Protein AF-A0A928ZEK1-F1 (afdb_monomer_lite)

pLDDT: mean 73.66, std 17.2, range [37.16, 93.69]

Radius of gyration: 18.69 Å; chains: 1; bounding box: 68×34×32 Å

Secondary structure (DSSP, 8-state):
---------------HHHHHHTT--TT-TTTTGGGS-TT-EEEE--TT-GGG-EEEEHHHHHHHHHHHHHHHTTT---EEEEEEEEEETTEEEEEEEEE----

Foldseek 3Di:
DDDPPPPPPPPPPPQPVVVLVVPDDLVCCVSSQVSDDQADWDADDDPVCCVLGDIQGHSNRSVVSVVVLCVQQVNPWDWDQPDWDDPDNPDTPDRPTDTPRDD

Sequence (103 aa):
MRNATINNEATNKEHLNISILKKLDPCNLAESADLFAEDFIWHCFNFKLSYIHGDYTGLKGLQGFLKKLETLTSRTFQIEPDSITTIDVAAVESVNILFNLQQ

Structure (mmCIF, N/CA/C/O backbone):
data_AF-A0A928ZEK1-F1
#
_entry.id   AF-A0A928ZEK1-F1
#
loop_
_atom_site.group_PDB
_atom_site.id
_atom_site.type_symbol
_atom_site.label_atom_id
_atom_site.label_alt_id
_atom_site.label_comp_id
_atom_site.label_asym_id
_atom_site.label_entity_id
_atom_site.label_seq_id
_atom_site.pdbx_PDB_ins_code
_atom_site.Cartn_x
_atom_site.Cartn_y
_atom_site.Cartn_z
_atom_site.occupancy
_atom_site.B_iso_or_equiv
_atom_site.auth_seq_id
_atom_site.auth_comp_id
_atom_site.auth_asym_id
_atom_site.auth_atom_id
_atom_site.pdbx_PDB_model_num
ATOM 1 N N . MET A 1 1 ? 54.838 22.080 -5.157 1.00 43.97 1 MET A N 1
ATOM 2 C CA . MET A 1 1 ? 53.522 22.731 -5.337 1.00 43.97 1 MET A CA 1
ATOM 3 C C . MET A 1 1 ? 52.780 22.063 -6.479 1.00 43.97 1 MET A C 1
ATOM 5 O O . MET A 1 1 ? 53.313 22.051 -7.580 1.00 43.97 1 MET A O 1
ATOM 9 N N . ARG A 1 2 ? 51.592 21.523 -6.190 1.00 38.28 2 ARG A N 1
ATOM 10 C CA . ARG A 1 2 ? 50.369 21.501 -7.017 1.00 38.28 2 ARG A CA 1
ATOM 11 C C . ARG A 1 2 ? 49.333 20.729 -6.194 1.00 38.28 2 ARG A C 1
ATOM 13 O O . ARG A 1 2 ? 49.275 19.507 -6.256 1.00 38.28 2 ARG A O 1
ATOM 20 N N . ASN A 1 3 ? 48.594 21.452 -5.355 1.00 38.12 3 ASN A N 1
ATOM 21 C CA . ASN A 1 3 ? 47.424 20.900 -4.684 1.00 38.12 3 ASN A CA 1
ATOM 22 C C . ASN A 1 3 ? 46.322 20.832 -5.738 1.00 38.12 3 ASN A C 1
ATOM 24 O O . ASN A 1 3 ? 45.862 21.871 -6.210 1.00 38.12 3 ASN A O 1
ATOM 28 N N . ALA A 1 4 ? 45.951 19.625 -6.152 1.00 37.16 4 ALA A N 1
ATOM 29 C CA . ALA A 1 4 ? 44.737 19.430 -6.921 1.00 37.16 4 ALA A CA 1
ATOM 30 C C . ALA A 1 4 ? 43.561 19.578 -5.951 1.00 37.16 4 ALA A C 1
ATOM 32 O O . ALA A 1 4 ? 43.292 18.690 -5.144 1.00 37.16 4 ALA A O 1
ATOM 33 N N . THR A 1 5 ? 42.903 20.732 -5.993 1.00 43.34 5 THR A N 1
ATOM 34 C CA . THR A 1 5 ? 41.575 20.906 -5.412 1.00 43.34 5 THR A CA 1
ATOM 35 C C . THR A 1 5 ? 40.635 19.984 -6.177 1.00 43.34 5 THR A C 1
ATOM 37 O O . THR A 1 5 ? 40.281 20.260 -7.322 1.00 43.34 5 THR A O 1
ATOM 40 N N . ILE A 1 6 ? 40.276 18.853 -5.574 1.00 53.59 6 ILE A N 1
ATOM 41 C CA . ILE A 1 6 ? 39.174 18.036 -6.067 1.00 53.59 6 ILE A CA 1
ATOM 42 C C . ILE A 1 6 ? 37.910 18.776 -5.638 1.00 53.59 6 ILE A C 1
ATOM 44 O O . ILE A 1 6 ? 37.515 18.723 -4.474 1.00 53.59 6 ILE A O 1
ATOM 48 N N . ASN A 1 7 ? 37.328 19.535 -6.565 1.00 45.25 7 ASN A N 1
ATOM 49 C CA . ASN A 1 7 ? 35.991 20.083 -6.395 1.00 45.25 7 ASN A CA 1
ATOM 50 C C . ASN A 1 7 ? 35.045 18.891 -6.265 1.00 45.25 7 ASN A C 1
ATOM 52 O O . ASN A 1 7 ? 34.762 18.201 -7.242 1.00 45.25 7 ASN A O 1
ATOM 56 N N . ASN A 1 8 ? 34.618 18.612 -5.038 1.00 48.59 8 ASN A N 1
ATOM 57 C CA . ASN A 1 8 ? 33.640 17.580 -4.748 1.00 48.59 8 ASN A CA 1
ATOM 58 C C . ASN A 1 8 ? 32.249 18.121 -5.116 1.00 48.59 8 ASN A C 1
ATOM 60 O O . ASN A 1 8 ? 31.422 18.399 -4.253 1.00 48.59 8 ASN A O 1
ATOM 64 N N . GLU A 1 9 ? 32.008 18.329 -6.411 1.00 48.38 9 GLU A N 1
ATOM 65 C CA . GLU A 1 9 ? 30.658 18.469 -6.953 1.00 48.38 9 GLU A CA 1
ATOM 66 C C . GLU A 1 9 ? 30.043 17.069 -7.027 1.00 48.38 9 GLU A C 1
ATOM 68 O O . GLU A 1 9 ? 29.859 16.483 -8.092 1.00 48.38 9 GLU A O 1
ATOM 73 N N . ALA A 1 10 ? 29.748 16.494 -5.859 1.00 48.97 10 ALA A N 1
ATOM 74 C CA . ALA A 1 10 ? 28.827 15.378 -5.781 1.00 48.97 10 ALA A CA 1
ATOM 75 C C . ALA A 1 10 ? 27.456 15.933 -6.179 1.00 48.97 10 ALA A C 1
ATOM 77 O O . ALA A 1 10 ? 26.762 16.561 -5.380 1.00 48.97 10 ALA A O 1
ATOM 78 N N . THR A 1 11 ? 27.094 15.774 -7.450 1.00 43.38 11 THR A N 1
ATOM 79 C CA . THR A 1 11 ? 25.757 16.065 -7.956 1.00 43.38 11 THR A CA 1
ATOM 80 C C . THR A 1 11 ? 24.742 15.383 -7.043 1.00 43.38 11 THR A C 1
ATOM 82 O O . THR A 1 11 ? 24.645 14.156 -7.041 1.00 43.38 11 THR A O 1
ATOM 85 N N . ASN A 1 12 ? 23.998 16.172 -6.267 1.00 58.28 12 ASN A N 1
ATOM 86 C CA . ASN A 1 12 ? 22.881 15.728 -5.435 1.00 58.28 12 ASN A CA 1
ATOM 87 C C . ASN A 1 12 ? 21.691 15.364 -6.342 1.00 58.28 12 ASN A C 1
ATOM 89 O O . ASN A 1 12 ? 20.653 16.024 -6.347 1.00 58.28 12 ASN A O 1
ATOM 93 N N . LYS A 1 13 ? 21.900 14.396 -7.238 1.00 66.69 13 LYS A N 1
ATOM 94 C CA . LYS A 1 13 ? 20.888 13.920 -8.169 1.00 66.69 13 LYS A CA 1
ATOM 95 C C . LYS A 1 13 ? 19.941 13.048 -7.362 1.00 66.69 13 LYS A C 1
ATOM 97 O O . LYS A 1 13 ? 20.346 12.002 -6.863 1.00 66.69 13 LYS A O 1
ATOM 102 N N . GLU A 1 14 ? 18.705 13.515 -7.212 1.00 72.62 14 GLU A N 1
ATOM 103 C CA . GLU A 1 14 ? 17.658 12.753 -6.542 1.00 72.62 14 GLU A CA 1
ATOM 104 C C . GLU A 1 14 ? 17.582 11.341 -7.133 1.00 72.62 14 GLU A C 1
ATOM 106 O O . GLU A 1 14 ? 17.612 11.148 -8.353 1.00 72.62 14 GLU A O 1
ATOM 111 N N . HIS A 1 15 ? 17.532 10.349 -6.248 1.00 75.38 15 HIS A N 1
ATOM 112 C CA . HIS A 1 15 ? 17.451 8.955 -6.641 1.00 75.38 15 HIS A CA 1
ATOM 113 C C . HIS A 1 15 ? 16.133 8.696 -7.383 1.00 75.38 15 HIS A C 1
ATOM 115 O O . HIS A 1 15 ? 15.073 9.090 -6.900 1.00 75.38 15 HIS A O 1
ATOM 121 N N . LEU A 1 16 ? 16.171 7.983 -8.516 1.00 81.19 16 LEU A N 1
ATOM 122 C CA . LEU A 1 16 ? 14.999 7.768 -9.380 1.00 81.19 16 LEU A CA 1
ATOM 123 C C . LEU A 1 16 ? 13.781 7.235 -8.606 1.00 81.19 16 LEU A C 1
ATOM 125 O O . LEU A 1 16 ? 12.670 7.729 -8.780 1.00 81.19 16 LEU A O 1
ATOM 129 N N . ASN A 1 17 ? 14.000 6.284 -7.696 1.00 80.75 17 ASN A N 1
ATOM 130 C CA . ASN A 1 17 ? 12.925 5.720 -6.872 1.00 80.75 17 ASN A CA 1
ATOM 131 C C . ASN A 1 17 ? 12.294 6.740 -5.911 1.00 80.75 17 ASN A C 1
ATOM 133 O O . ASN A 1 17 ? 11.100 6.649 -5.646 1.00 80.75 17 ASN A O 1
ATOM 137 N N . ILE A 1 18 ? 13.053 7.733 -5.429 1.00 81.00 18 ILE A N 1
ATOM 138 C CA . ILE A 1 18 ? 12.496 8.831 -4.623 1.00 81.00 18 ILE A CA 1
ATOM 139 C C . ILE A 1 18 ? 11.587 9.690 -5.506 1.00 81.00 18 ILE A C 1
ATOM 141 O O . ILE A 1 18 ? 10.464 9.998 -5.114 1.00 81.00 18 ILE A O 1
ATOM 145 N N . SER A 1 19 ? 12.031 10.029 -6.720 1.00 83.56 19 SER A N 1
ATOM 146 C CA . SER A 1 19 ? 11.218 10.803 -7.664 1.00 83.56 19 SER A CA 1
ATOM 147 C C . SER A 1 19 ? 9.946 10.062 -8.098 1.00 83.56 19 SER A C 1
ATOM 149 O O . SER A 1 19 ? 8.931 10.703 -8.359 1.00 83.56 19 SER A O 1
ATOM 151 N N . ILE A 1 20 ? 9.980 8.727 -8.181 1.00 83.81 20 ILE A N 1
ATOM 152 C CA . ILE A 1 20 ? 8.802 7.884 -8.444 1.00 83.81 20 ILE A CA 1
ATOM 153 C C . ILE A 1 20 ? 7.858 7.900 -7.238 1.00 83.81 20 ILE A C 1
ATOM 155 O O . ILE A 1 20 ? 6.677 8.191 -7.403 1.00 83.81 20 ILE A O 1
ATOM 159 N N . LEU A 1 21 ? 8.369 7.669 -6.025 1.00 81.88 21 LEU A N 1
ATOM 160 C CA . LEU A 1 21 ? 7.561 7.682 -4.801 1.00 81.88 21 LEU A CA 1
ATOM 161 C C . LEU A 1 21 ? 6.873 9.025 -4.555 1.00 81.88 21 LEU A C 1
ATOM 163 O O . LEU A 1 21 ? 5.727 9.048 -4.132 1.00 81.88 21 LEU A O 1
ATOM 167 N N . LYS A 1 22 ? 7.527 10.145 -4.873 1.00 82.75 22 LYS A N 1
ATOM 168 C CA . LYS A 1 22 ? 6.927 11.485 -4.752 1.00 82.75 22 LYS A CA 1
ATOM 169 C C . LYS A 1 22 ? 5.719 11.718 -5.664 1.00 82.75 22 LYS A C 1
ATOM 171 O O . LYS A 1 22 ? 4.983 12.671 -5.436 1.00 82.75 22 LYS A O 1
ATOM 176 N N . LYS A 1 23 ? 5.531 10.896 -6.700 1.00 85.75 23 LYS A N 1
ATOM 177 C CA . LYS A 1 23 ? 4.359 10.953 -7.587 1.00 85.75 23 LYS A CA 1
ATOM 178 C C . LYS A 1 23 ? 3.195 10.105 -7.084 1.00 85.75 23 LYS A C 1
ATOM 180 O O . LYS A 1 23 ? 2.095 10.261 -7.598 1.00 85.75 23 LYS A O 1
ATOM 185 N N . LEU A 1 24 ? 3.440 9.196 -6.140 1.00 85.06 24 LEU A N 1
ATOM 186 C CA . LEU A 1 24 ? 2.406 8.329 -5.598 1.00 85.06 24 LEU A CA 1
ATOM 187 C C . LEU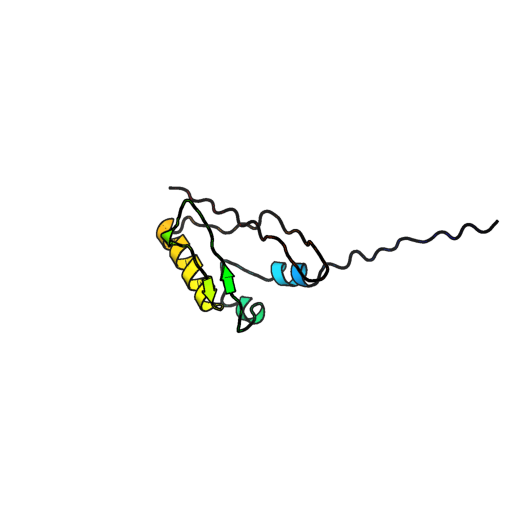 A 1 24 ? 1.437 9.157 -4.753 1.00 85.06 24 LEU A C 1
ATOM 189 O O . LEU A 1 24 ? 1.827 9.713 -3.727 1.00 85.06 24 LEU A O 1
ATOM 193 N N . ASP A 1 25 ? 0.170 9.172 -5.154 1.00 84.19 25 ASP A N 1
ATOM 194 C CA . ASP A 1 25 ? -0.926 9.638 -4.311 1.00 84.19 25 ASP A CA 1
ATOM 195 C C . ASP A 1 25 ? -1.638 8.418 -3.697 1.00 84.19 25 ASP A C 1
ATOM 197 O O . ASP A 1 25 ? -2.391 7.726 -4.391 1.00 84.19 25 ASP A O 1
ATOM 201 N N . PRO A 1 26 ? -1.424 8.112 -2.405 1.00 78.56 26 PRO A N 1
ATOM 202 C CA . PRO A 1 26 ? -2.070 6.977 -1.753 1.00 78.56 26 PRO A CA 1
ATOM 203 C C . PRO A 1 26 ? -3.590 7.151 -1.613 1.00 78.56 26 PRO A C 1
ATOM 205 O O . PRO A 1 26 ? -4.301 6.155 -1.479 1.00 78.56 26 PRO A O 1
ATOM 208 N N . CYS A 1 27 ? -4.100 8.385 -1.682 1.00 80.50 27 CYS A N 1
ATOM 209 C CA . CYS A 1 27 ? -5.531 8.687 -1.688 1.00 80.50 27 CYS A CA 1
ATOM 210 C C . CYS A 1 27 ? -6.144 8.546 -3.091 1.00 80.50 27 CYS A C 1
ATOM 212 O O . CYS A 1 27 ? -7.366 8.461 -3.222 1.00 80.50 27 CYS A O 1
ATOM 214 N N . ASN A 1 28 ? -5.312 8.486 -4.136 1.00 84.94 28 ASN A N 1
ATOM 215 C CA . ASN A 1 28 ? -5.741 8.328 -5.519 1.00 84.94 28 ASN A CA 1
ATOM 216 C C . ASN A 1 28 ? -4.828 7.380 -6.312 1.00 84.94 28 ASN A C 1
ATOM 218 O O . ASN A 1 28 ? -4.168 7.740 -7.289 1.00 84.94 28 ASN A O 1
ATOM 222 N N . LEU A 1 29 ? -4.846 6.109 -5.909 1.00 86.12 29 LEU A N 1
ATOM 223 C CA . LEU A 1 29 ? -4.060 5.057 -6.554 1.00 86.12 29 LEU A CA 1
ATOM 224 C C . LEU A 1 29 ? -4.397 4.843 -8.038 1.00 86.12 29 LEU A C 1
ATOM 226 O O . LEU A 1 29 ? -3.572 4.298 -8.767 1.00 86.12 29 LEU A O 1
ATOM 230 N N . ALA A 1 30 ? -5.593 5.235 -8.489 1.00 84.62 30 ALA A N 1
ATOM 231 C CA . ALA A 1 30 ? -5.992 5.102 -9.890 1.00 84.62 30 ALA A CA 1
ATOM 232 C C . ALA A 1 30 ? -5.145 5.997 -10.810 1.00 84.62 30 ALA A C 1
ATOM 234 O O . ALA A 1 30 ? -4.693 5.532 -11.852 1.00 84.62 30 ALA A O 1
ATOM 235 N N . GLU A 1 31 ? -4.853 7.227 -10.381 1.00 85.25 31 GLU A N 1
ATOM 236 C CA . GLU A 1 31 ? -3.977 8.163 -11.108 1.00 85.25 31 GLU A CA 1
ATOM 237 C C . GLU A 1 31 ? -2.492 7.777 -11.019 1.00 85.25 31 GLU A C 1
ATOM 239 O O . GLU A 1 31 ? -1.656 8.298 -11.750 1.00 85.25 31 GLU A O 1
ATOM 244 N N . SER A 1 32 ? -2.153 6.840 -10.130 1.00 85.69 32 SER A N 1
ATOM 245 C CA . SER A 1 32 ? -0.789 6.348 -9.919 1.00 85.69 32 SER A CA 1
ATOM 246 C C . SER A 1 32 ? -0.536 4.982 -10.566 1.00 85.69 32 SER A C 1
ATOM 248 O O . SER A 1 32 ? 0.483 4.360 -10.273 1.00 85.69 32 SER A O 1
ATOM 250 N N . ALA A 1 33 ? -1.439 4.483 -11.419 1.00 86.88 33 ALA A N 1
ATOM 251 C CA . ALA A 1 33 ? -1.367 3.121 -11.956 1.00 86.88 33 ALA A CA 1
ATOM 252 C C . ALA A 1 33 ? -0.045 2.817 -12.683 1.00 86.88 33 ALA A C 1
ATOM 254 O O . ALA A 1 33 ? 0.521 1.744 -12.489 1.00 86.88 33 ALA A O 1
ATOM 255 N N . ASP A 1 34 ? 0.487 3.789 -13.428 1.00 89.25 34 ASP A N 1
ATOM 256 C CA . ASP A 1 34 ? 1.741 3.662 -14.186 1.00 89.25 34 ASP A CA 1
ATOM 257 C C . ASP A 1 34 ? 2.993 3.536 -13.298 1.00 89.25 34 ASP A C 1
ATOM 259 O O . ASP A 1 34 ? 4.085 3.253 -13.792 1.00 89.25 34 ASP A O 1
ATOM 263 N N . LEU A 1 35 ? 2.866 3.757 -11.984 1.00 88.38 35 LEU A N 1
ATOM 264 C CA . LEU A 1 35 ? 3.965 3.603 -11.028 1.00 88.38 35 LEU A CA 1
ATOM 265 C C . LEU A 1 35 ? 4.149 2.149 -10.565 1.00 88.38 35 LEU A C 1
ATOM 267 O O . LEU A 1 35 ? 5.146 1.846 -9.910 1.00 88.38 35 LEU A O 1
ATOM 271 N N . PHE A 1 36 ? 3.205 1.257 -10.879 1.00 88.94 36 PHE A N 1
ATOM 272 C CA . PHE A 1 36 ? 3.202 -0.126 -10.409 1.00 88.94 36 PHE A CA 1
ATOM 273 C C . PHE A 1 36 ? 3.532 -1.100 -11.541 1.00 88.94 36 PHE A C 1
ATOM 275 O O . PHE A 1 36 ? 2.932 -1.062 -12.613 1.00 88.94 36 PHE A O 1
ATOM 282 N N . ALA A 1 37 ? 4.461 -2.019 -11.273 1.00 90.19 37 ALA A N 1
ATOM 283 C CA . ALA A 1 37 ? 4.711 -3.155 -12.152 1.00 90.19 37 ALA A CA 1
ATOM 284 C C . ALA A 1 37 ? 3.523 -4.135 -12.143 1.00 90.19 37 ALA A C 1
ATOM 286 O O . ALA A 1 37 ? 2.771 -4.211 -11.168 1.00 90.19 37 ALA A O 1
ATOM 287 N N . GLU A 1 38 ? 3.371 -4.914 -13.216 1.00 85.94 38 GLU A N 1
ATOM 288 C CA . GLU A 1 38 ? 2.293 -5.907 -13.346 1.00 85.94 38 GLU A CA 1
ATOM 289 C C . GLU A 1 38 ? 2.347 -6.979 -12.241 1.00 85.94 38 GLU A C 1
ATOM 291 O O . GLU A 1 38 ? 1.311 -7.424 -11.747 1.00 85.94 38 GLU A O 1
ATOM 296 N N . ASP A 1 39 ? 3.553 -7.333 -11.799 1.00 89.00 39 ASP A N 1
ATOM 297 C CA . ASP A 1 39 ? 3.846 -8.317 -10.757 1.00 89.00 39 ASP A CA 1
ATOM 298 C C . ASP A 1 39 ? 4.077 -7.698 -9.367 1.00 89.00 39 ASP A C 1
ATOM 300 O O . ASP A 1 39 ? 4.550 -8.378 -8.459 1.00 89.00 39 ASP A O 1
ATOM 304 N N . PHE A 1 40 ? 3.725 -6.423 -9.173 1.00 91.31 40 PHE A N 1
ATOM 305 C CA . PHE A 1 40 ? 3.836 -5.742 -7.884 1.00 91.31 40 PHE A CA 1
ATOM 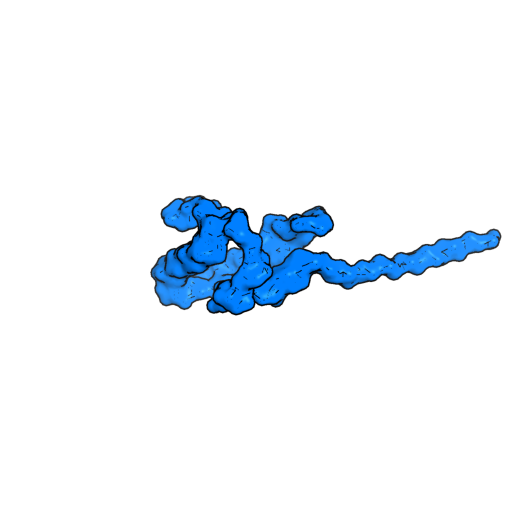306 C C . PHE A 1 40 ? 3.131 -6.518 -6.758 1.00 91.31 40 PHE A C 1
ATOM 308 O O . PHE A 1 40 ? 2.008 -6.998 -6.922 1.00 91.31 40 PHE A O 1
ATOM 315 N N . ILE A 1 41 ? 3.752 -6.582 -5.578 1.00 90.81 41 ILE A N 1
ATOM 316 C CA . ILE A 1 41 ? 3.164 -7.190 -4.380 1.00 90.81 41 ILE A CA 1
ATOM 317 C C . ILE A 1 41 ? 3.301 -6.220 -3.209 1.00 90.81 41 ILE A C 1
ATOM 319 O O . ILE A 1 41 ? 4.396 -5.763 -2.887 1.00 90.81 41 ILE A O 1
ATOM 323 N N . TRP A 1 42 ? 2.181 -5.932 -2.545 1.00 90.69 42 TRP A N 1
ATOM 324 C CA . TRP A 1 42 ? 2.177 -5.233 -1.266 1.00 90.69 42 TRP A CA 1
ATOM 325 C C . TRP A 1 42 ? 2.130 -6.238 -0.117 1.00 90.69 42 TRP A C 1
ATOM 327 O O . TRP A 1 42 ? 1.157 -6.979 0.031 1.00 90.69 42 TRP A O 1
ATOM 337 N N . HIS A 1 43 ? 3.172 -6.247 0.707 1.00 87.94 43 HIS A N 1
ATOM 338 C CA . HIS A 1 43 ? 3.277 -7.126 1.867 1.00 87.94 43 HIS A CA 1
ATOM 339 C C . HIS A 1 43 ? 2.786 -6.401 3.122 1.00 87.94 43 HIS A C 1
ATOM 341 O O . HIS A 1 43 ? 3.307 -5.344 3.478 1.00 87.94 43 HIS A O 1
ATOM 347 N N . CYS A 1 44 ? 1.808 -6.973 3.831 1.00 86.69 44 CYS A N 1
ATOM 348 C CA . CYS A 1 44 ? 1.384 -6.463 5.133 1.00 86.69 44 CYS A CA 1
ATOM 349 C C . CYS A 1 44 ? 1.652 -7.477 6.242 1.00 86.69 44 CYS A C 1
ATOM 351 O O . CYS A 1 44 ? 1.112 -8.587 6.243 1.00 86.69 44 CYS A O 1
ATOM 353 N N . PHE A 1 45 ? 2.412 -7.040 7.243 1.00 81.94 45 PHE A N 1
ATOM 354 C CA . PHE A 1 45 ? 2.630 -7.779 8.474 1.00 81.94 45 PHE A CA 1
ATOM 355 C C . PHE A 1 45 ? 2.419 -6.861 9.682 1.00 81.94 45 PHE A C 1
ATOM 357 O O . PHE A 1 45 ? 3.183 -5.932 9.924 1.00 81.94 45 PHE A O 1
ATOM 364 N N . ASN A 1 46 ? 1.346 -7.097 10.437 1.00 78.19 46 ASN A N 1
ATOM 365 C CA . ASN A 1 46 ? 0.962 -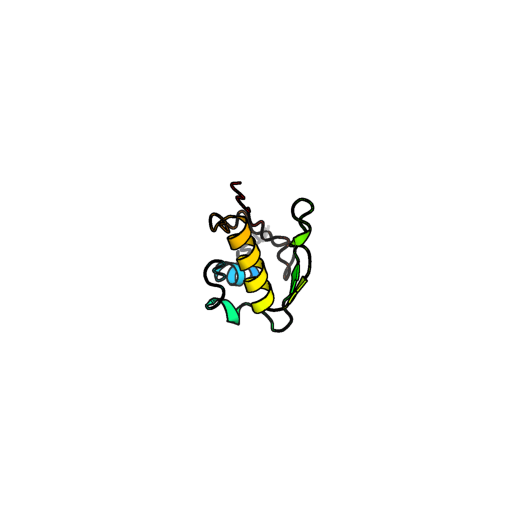6.280 11.592 1.00 78.19 46 ASN A CA 1
ATOM 366 C C . ASN A 1 46 ? 0.474 -7.148 12.756 1.00 78.19 46 ASN A C 1
ATOM 368 O O . ASN A 1 46 ? -0.704 -7.495 12.813 1.00 78.19 46 ASN A O 1
ATOM 372 N N . PHE A 1 47 ? 1.341 -7.502 13.703 1.00 72.88 47 PHE A N 1
ATOM 373 C CA . PHE A 1 47 ? 1.003 -8.423 14.801 1.00 72.88 47 PHE A CA 1
ATOM 374 C C . PHE A 1 47 ? -0.294 -8.103 15.563 1.00 72.88 47 PHE A C 1
ATOM 376 O O . PHE A 1 47 ? -0.931 -9.016 16.079 1.00 72.88 47 PHE A O 1
ATOM 383 N N . LYS A 1 48 ? -0.700 -6.829 15.631 1.00 79.75 48 LYS A N 1
ATOM 384 C CA . LYS A 1 48 ? -1.917 -6.402 16.335 1.00 79.75 48 LYS A CA 1
ATOM 385 C C . LYS A 1 48 ? -3.189 -6.573 15.499 1.00 79.75 48 LYS A C 1
ATOM 387 O O . LYS A 1 48 ? -4.274 -6.632 16.063 1.00 79.75 48 LYS A O 1
ATOM 392 N N . LEU A 1 49 ? -3.064 -6.661 14.175 1.00 79.75 49 LEU A N 1
ATOM 393 C CA . LEU A 1 49 ? -4.163 -6.801 13.220 1.00 79.75 49 LEU A CA 1
ATOM 394 C C . LEU A 1 49 ? -3.887 -7.991 12.286 1.00 79.75 49 LEU A C 1
ATOM 396 O O . LEU A 1 49 ? -3.617 -7.835 11.099 1.00 79.75 49 LEU A O 1
ATOM 400 N N . SER A 1 50 ? -3.934 -9.209 12.821 1.00 82.94 50 SER A N 1
ATOM 401 C CA . SER A 1 50 ? -3.587 -10.423 12.062 1.00 82.94 50 SER A CA 1
ATOM 402 C C . SER A 1 50 ? -4.488 -10.698 10.854 1.00 82.94 50 SER A C 1
ATOM 404 O O . SER A 1 50 ? -4.045 -11.271 9.868 1.00 82.94 50 SER A O 1
ATOM 406 N N . TYR A 1 51 ? -5.739 -10.245 10.875 1.00 84.06 51 TYR A N 1
ATOM 407 C CA . TYR A 1 51 ? -6.689 -10.466 9.779 1.00 84.06 51 TYR A CA 1
ATOM 408 C C . TYR A 1 51 ? -6.436 -9.583 8.537 1.00 84.06 51 TYR A C 1
ATOM 410 O O . TYR A 1 51 ? -7.048 -9.819 7.492 1.00 84.06 51 TYR A O 1
ATOM 418 N N . ILE A 1 52 ? -5.556 -8.573 8.622 1.00 86.81 52 ILE A N 1
ATOM 419 C CA . ILE A 1 52 ? -5.091 -7.806 7.449 1.00 86.81 52 ILE A CA 1
ATOM 420 C C . ILE A 1 52 ? -3.743 -8.303 6.911 1.00 86.81 52 ILE A C 1
ATOM 422 O O . ILE A 1 52 ? -3.277 -7.762 5.908 1.00 86.81 52 ILE A O 1
ATOM 426 N N . HIS A 1 53 ? -3.134 -9.319 7.537 1.00 89.12 53 HIS A N 1
ATOM 427 C CA . HIS A 1 53 ? -1.880 -9.908 7.064 1.00 89.12 53 HIS A CA 1
ATOM 428 C C . HIS A 1 53 ? -2.009 -10.490 5.667 1.00 89.12 53 HIS A C 1
ATOM 430 O O . HIS A 1 53 ? -3.063 -10.995 5.278 1.00 89.12 53 HIS A O 1
ATOM 436 N N . GLY A 1 54 ? -0.881 -10.486 4.970 1.00 89.62 54 GLY A N 1
ATOM 437 C CA . GLY A 1 54 ? -0.689 -11.241 3.748 1.00 89.62 54 GLY A CA 1
ATOM 438 C C . GLY A 1 54 ? -0.182 -10.391 2.600 1.00 89.62 54 GLY A C 1
ATOM 439 O O . GLY A 1 54 ? 0.158 -9.213 2.756 1.00 89.62 54 GLY A O 1
ATOM 440 N N . ASP A 1 55 ? -0.166 -11.045 1.447 1.00 93.62 55 ASP A N 1
ATOM 441 C CA . ASP A 1 55 ? 0.343 -10.507 0.200 1.00 93.62 55 ASP A CA 1
ATOM 442 C C . ASP A 1 55 ? -0.821 -10.037 -0.666 1.00 93.62 55 ASP A C 1
ATOM 444 O O . ASP A 1 55 ? -1.783 -10.765 -0.924 1.00 93.62 55 ASP A O 1
ATOM 448 N N . TYR A 1 56 ? -0.729 -8.791 -1.109 1.00 93.69 56 TYR A N 1
ATOM 449 C CA . TYR A 1 56 ? -1.735 -8.128 -1.916 1.00 93.69 56 TYR A CA 1
ATOM 450 C C . TYR A 1 56 ? -1.156 -7.877 -3.307 1.00 93.69 56 TYR A C 1
ATOM 452 O O . TYR A 1 56 ? -0.391 -6.937 -3.516 1.00 93.69 56 TYR A O 1
ATOM 460 N N . THR A 1 57 ? -1.506 -8.744 -4.256 1.00 93.62 57 THR A N 1
ATOM 461 C CA . THR A 1 57 ? -0.940 -8.732 -5.611 1.00 93.62 57 THR A CA 1
ATOM 462 C C . THR A 1 57 ? -1.576 -7.663 -6.501 1.00 93.62 57 THR A C 1
ATOM 464 O O . THR A 1 57 ? -2.803 -7.545 -6.598 1.00 93.62 57 THR A O 1
ATOM 467 N N . GLY A 1 58 ? -0.722 -6.915 -7.192 1.00 92.06 58 GLY A N 1
ATOM 468 C CA . GLY A 1 58 ? -1.058 -5.851 -8.124 1.00 92.06 58 GLY A CA 1
ATOM 469 C C . GLY A 1 58 ? -1.724 -4.640 -7.470 1.00 92.06 58 GLY A C 1
ATOM 470 O O . GLY A 1 58 ? -2.033 -4.610 -6.274 1.00 92.06 58 GLY A O 1
ATOM 471 N N . LEU A 1 59 ? -2.023 -3.635 -8.296 1.00 91.88 59 LEU A N 1
ATOM 472 C CA . LEU A 1 59 ? -2.719 -2.418 -7.863 1.00 91.88 59 LEU A CA 1
ATOM 473 C C . LEU A 1 59 ? -4.071 -2.722 -7.197 1.00 91.88 59 LEU A C 1
ATOM 475 O O . LEU A 1 59 ? -4.424 -2.121 -6.184 1.00 91.88 59 LEU A O 1
ATOM 479 N N . LYS A 1 60 ? -4.812 -3.703 -7.730 1.00 91.44 60 LYS A N 1
ATOM 480 C CA . LYS A 1 60 ? -6.090 -4.152 -7.153 1.00 91.44 60 LYS A CA 1
ATOM 481 C C . LYS A 1 60 ? -5.917 -4.739 -5.753 1.00 91.44 60 LYS A C 1
ATOM 483 O O . LYS A 1 60 ? -6.779 -4.526 -4.900 1.00 91.44 60 LYS A O 1
ATOM 488 N N . GLY A 1 61 ? -4.820 -5.457 -5.508 1.00 92.81 61 GLY A N 1
ATOM 489 C CA . GLY A 1 61 ? -4.469 -5.950 -4.183 1.00 92.81 61 GLY A CA 1
ATOM 490 C C . GLY A 1 61 ? -4.301 -4.796 -3.199 1.00 92.81 61 GLY A C 1
ATOM 491 O O . GLY A 1 61 ? -4.958 -4.785 -2.157 1.00 92.81 61 GLY A O 1
ATOM 492 N N . LEU A 1 62 ? -3.482 -3.801 -3.552 1.00 91.81 62 LEU A N 1
ATOM 493 C CA . LEU A 1 62 ? -3.246 -2.621 -2.715 1.00 91.81 62 LEU A CA 1
ATOM 494 C C . LEU A 1 62 ? -4.536 -1.830 -2.443 1.00 91.81 62 LEU A C 1
ATOM 496 O O . LEU A 1 62 ? -4.818 -1.482 -1.300 1.00 91.81 62 LEU A O 1
ATOM 500 N N . GLN A 1 63 ? -5.374 -1.610 -3.459 1.00 91.38 63 GLN A N 1
ATOM 501 C CA . GLN A 1 63 ? -6.687 -0.974 -3.285 1.00 91.38 63 GLN A CA 1
ATOM 502 C C . GLN A 1 63 ? -7.583 -1.761 -2.316 1.00 91.38 63 GLN A C 1
ATOM 504 O O . GLN A 1 63 ? -8.245 -1.1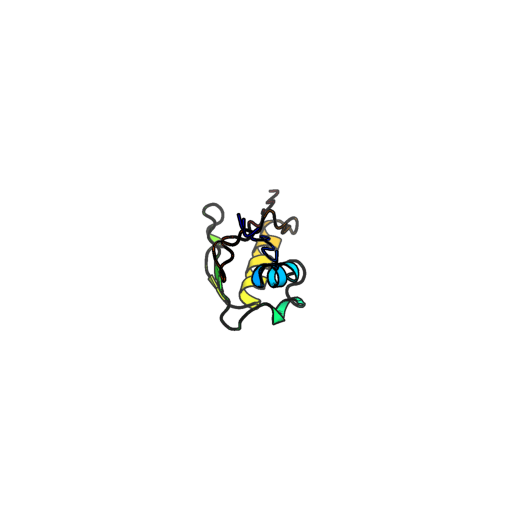82 -1.454 1.00 91.38 63 GLN A O 1
ATOM 509 N N . GLY A 1 64 ? -7.589 -3.093 -2.426 1.00 91.81 64 GLY A N 1
ATOM 510 C CA . GLY A 1 64 ? -8.310 -3.968 -1.504 1.00 91.81 64 GLY A CA 1
ATOM 511 C C . GLY A 1 64 ? -7.795 -3.861 -0.068 1.00 91.81 64 GLY A C 1
ATOM 512 O O . GLY A 1 64 ? -8.595 -3.826 0.867 1.00 91.81 64 GLY A O 1
ATOM 513 N N . PHE A 1 65 ? -6.477 -3.767 0.111 1.00 91.25 65 PHE A N 1
ATOM 514 C CA . PHE A 1 65 ? -5.846 -3.533 1.408 1.00 91.25 65 PHE A CA 1
ATOM 515 C C . PHE A 1 65 ? -6.273 -2.194 2.025 1.00 91.25 65 PHE A C 1
ATOM 517 O O . PHE A 1 65 ? -6.767 -2.181 3.154 1.00 91.25 65 PHE A O 1
ATOM 524 N N . LEU A 1 66 ? -6.169 -1.087 1.283 1.00 88.38 66 LEU A N 1
ATOM 525 C CA . LEU A 1 66 ? -6.561 0.237 1.780 1.00 88.38 66 LEU A CA 1
ATOM 526 C C . LEU A 1 66 ? -8.045 0.293 2.151 1.00 88.38 66 LEU A C 1
ATOM 528 O O . LEU A 1 66 ? -8.394 0.776 3.225 1.00 88.38 66 LEU A O 1
ATOM 532 N N . LYS A 1 67 ? -8.919 -0.314 1.343 1.00 88.50 67 LYS A N 1
ATOM 533 C CA . LYS A 1 67 ? -10.353 -0.397 1.647 1.00 88.50 67 LYS A CA 1
ATOM 534 C C . LYS A 1 67 ? -10.650 -1.170 2.937 1.00 88.50 67 LYS A C 1
ATOM 536 O O . LYS A 1 67 ? -11.586 -0.819 3.663 1.00 88.50 67 LYS A O 1
ATOM 541 N N . LYS A 1 68 ? -9.877 -2.222 3.248 1.00 89.06 68 LYS A N 1
ATOM 542 C CA . LYS A 1 68 ? -9.979 -2.905 4.550 1.00 89.06 68 LYS A CA 1
ATOM 543 C C . LYS A 1 68 ? -9.648 -1.920 5.672 1.00 89.06 68 LYS A C 1
ATOM 545 O O . LYS A 1 68 ? -10.445 -1.799 6.593 1.00 89.06 68 LYS A O 1
ATOM 550 N N . LEU A 1 69 ? -8.543 -1.181 5.573 1.00 86.44 69 LEU A N 1
ATOM 551 C CA . LEU A 1 69 ? -8.137 -0.193 6.584 1.00 86.44 69 LEU A CA 1
ATOM 552 C C . LEU A 1 69 ? -9.166 0.926 6.776 1.00 86.44 69 LEU A C 1
ATOM 554 O O . LEU A 1 69 ? -9.526 1.233 7.913 1.00 86.44 69 LEU A O 1
ATOM 558 N N . GLU A 1 70 ? -9.715 1.475 5.695 1.00 84.69 70 GLU A N 1
ATOM 559 C CA . GLU A 1 70 ? -10.801 2.460 5.767 1.00 84.69 70 GLU A CA 1
ATOM 560 C C . GLU A 1 70 ? -12.029 1.909 6.494 1.00 84.69 70 GLU A C 1
ATOM 562 O O . GLU A 1 70 ? -12.621 2.586 7.330 1.00 84.69 70 GLU A O 1
ATOM 567 N N . THR A 1 71 ? -12.418 0.665 6.207 1.00 86.12 71 THR A N 1
ATOM 568 C CA . THR A 1 71 ? -13.581 0.039 6.852 1.00 86.12 71 THR A CA 1
ATOM 569 C C . THR A 1 71 ? -13.351 -0.134 8.354 1.00 86.12 71 THR A C 1
ATOM 571 O O . THR A 1 71 ? -14.237 0.154 9.153 1.00 86.12 71 THR A O 1
ATOM 574 N N . LEU A 1 72 ? -12.153 -0.566 8.746 1.00 85.12 72 LEU A N 1
ATOM 575 C CA . LEU A 1 72 ? -11.792 -0.838 10.142 1.00 85.12 72 LEU A CA 1
ATOM 576 C C . LEU A 1 72 ? -11.707 0.416 11.004 1.00 85.12 72 LEU A C 1
ATOM 578 O O . LEU A 1 72 ? -11.954 0.363 12.202 1.00 85.12 72 LEU A O 1
ATOM 582 N N . THR A 1 73 ? -11.357 1.532 10.383 1.00 82.81 73 THR A N 1
ATOM 583 C CA . THR A 1 73 ? -11.200 2.835 11.036 1.00 82.81 73 THR A CA 1
ATOM 584 C C . THR A 1 73 ? -12.430 3.715 10.894 1.00 82.81 73 THR A C 1
ATOM 586 O O . THR A 1 73 ? -12.395 4.883 11.259 1.00 82.81 73 THR A O 1
ATOM 589 N N . SER A 1 74 ? -13.524 3.210 10.318 1.00 84.00 74 SER A N 1
ATOM 590 C CA . SER A 1 74 ? -14.681 4.047 9.978 1.00 84.00 74 SER A CA 1
ATOM 591 C C . SER A 1 74 ? -14.292 5.289 9.155 1.00 84.00 74 SER A C 1
ATOM 593 O O . SER A 1 74 ? -14.862 6.364 9.331 1.00 84.00 74 SER A O 1
ATOM 595 N N . ARG A 1 75 ? -13.330 5.128 8.233 1.00 80.62 75 ARG A N 1
ATOM 596 C CA . ARG A 1 75 ? -12.782 6.157 7.330 1.00 80.62 75 ARG A CA 1
ATOM 597 C C . ARG A 1 75 ? -11.977 7.272 8.007 1.00 80.62 75 ARG A C 1
ATOM 599 O O . ARG A 1 75 ? -11.757 8.306 7.386 1.00 80.62 75 ARG A O 1
ATOM 606 N N . THR A 1 76 ? -11.522 7.086 9.245 1.00 77.69 76 THR A N 1
ATOM 607 C CA . THR A 1 76 ? -10.573 8.020 9.886 1.00 77.69 76 THR A CA 1
ATOM 608 C C . THR A 1 76 ? -9.120 7.735 9.512 1.00 77.69 76 THR A C 1
ATOM 610 O O . THR A 1 76 ? -8.237 8.538 9.802 1.00 77.69 76 THR A O 1
ATOM 613 N N . PHE A 1 77 ? -8.870 6.606 8.845 1.00 78.88 77 PHE A N 1
ATOM 614 C CA . PHE A 1 77 ? -7.562 6.233 8.336 1.00 78.88 77 PHE A CA 1
ATOM 615 C C . PHE A 1 77 ? -6.977 7.280 7.385 1.00 78.88 77 PHE A C 1
ATOM 617 O O . PHE A 1 77 ? -7.618 7.676 6.412 1.00 78.88 77 PHE A O 1
ATOM 624 N N . GLN A 1 78 ? -5.728 7.663 7.639 1.00 73.94 78 GLN A N 1
ATOM 625 C CA . GLN A 1 78 ? -4.934 8.530 6.776 1.00 73.94 78 GLN A CA 1
ATOM 626 C C . GLN A 1 78 ? -3.545 7.924 6.574 1.00 73.94 78 GLN A C 1
ATOM 628 O O . GLN A 1 78 ? -3.019 7.240 7.456 1.00 73.94 78 GLN A O 1
ATOM 633 N N . ILE A 1 79 ? -2.978 8.164 5.393 1.00 75.06 79 ILE A N 1
ATOM 634 C CA . ILE A 1 79 ? -1.615 7.776 5.030 1.00 75.06 79 ILE A CA 1
ATOM 635 C C . ILE A 1 79 ? -0.791 9.049 4.977 1.00 75.06 79 ILE A C 1
ATOM 637 O O . ILE A 1 79 ? -0.946 9.848 4.058 1.00 75.06 79 ILE A O 1
ATOM 641 N N . GLU A 1 80 ? 0.107 9.202 5.942 1.00 71.62 80 GLU A N 1
ATOM 642 C CA . GLU A 1 80 ? 1.114 10.255 5.931 1.00 71.62 80 GLU A CA 1
ATOM 643 C C . GLU A 1 80 ? 2.497 9.600 5.832 1.00 71.62 80 GLU A C 1
ATOM 645 O O . GLU A 1 80 ? 2.867 8.810 6.711 1.00 71.62 80 GLU A O 1
ATOM 650 N N . PRO A 1 81 ? 3.251 9.859 4.748 1.00 69.81 81 PRO A N 1
ATOM 651 C CA . PRO A 1 81 ? 4.647 9.462 4.672 1.00 69.81 81 PRO A CA 1
ATOM 652 C C . PRO A 1 81 ? 5.443 10.225 5.734 1.00 69.81 81 PRO A C 1
ATOM 654 O O . PRO A 1 81 ? 5.515 11.451 5.687 1.00 69.81 81 PRO A O 1
ATOM 657 N N . ASP A 1 82 ? 6.050 9.507 6.675 1.00 70.44 82 ASP A N 1
ATOM 658 C CA . ASP A 1 82 ? 6.890 10.115 7.714 1.00 70.44 82 ASP A CA 1
ATOM 659 C C . ASP A 1 82 ? 8.316 10.377 7.200 1.00 70.44 82 ASP A C 1
ATOM 661 O O . ASP A 1 82 ? 8.870 11.467 7.336 1.00 70.44 82 ASP A O 1
ATOM 665 N N . SER A 1 83 ? 8.913 9.376 6.552 1.00 69.69 83 SER A N 1
ATOM 666 C CA . SER A 1 83 ? 10.296 9.427 6.080 1.00 69.69 83 SER A CA 1
ATOM 667 C C . SER A 1 83 ? 10.534 8.478 4.901 1.00 69.69 83 SER A C 1
ATOM 669 O O . SER A 1 83 ? 9.844 7.471 4.735 1.00 69.69 83 SER A O 1
ATOM 671 N N . ILE A 1 84 ? 11.515 8.819 4.056 1.00 70.81 84 ILE A N 1
ATOM 672 C CA . ILE A 1 84 ? 11.992 7.979 2.947 1.00 70.81 84 ILE A CA 1
ATOM 673 C C . ILE A 1 84 ? 13.498 7.795 3.121 1.00 70.81 84 ILE A C 1
ATOM 675 O O . ILE A 1 84 ? 14.246 8.774 3.155 1.00 70.81 84 ILE A O 1
ATOM 679 N N . THR A 1 85 ? 13.948 6.545 3.198 1.00 68.62 85 THR A N 1
ATOM 680 C CA . THR A 1 85 ? 15.372 6.199 3.289 1.00 68.62 85 THR A CA 1
ATOM 681 C C . THR A 1 85 ? 15.745 5.211 2.187 1.00 68.62 85 THR A C 1
ATOM 683 O O . THR A 1 85 ? 15.084 4.191 1.984 1.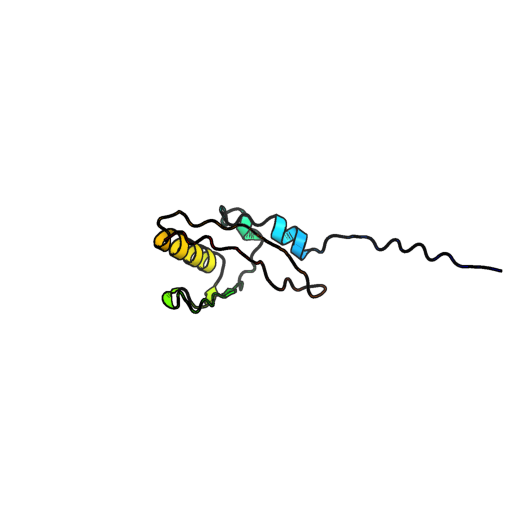00 68.62 85 THR A O 1
ATOM 686 N N . THR A 1 86 ? 16.800 5.537 1.441 1.00 63.59 86 THR A N 1
ATOM 687 C CA . THR A 1 86 ? 17.385 4.680 0.402 1.00 63.59 86 THR A CA 1
ATOM 688 C C . THR A 1 86 ? 18.569 3.915 0.980 1.00 63.59 86 THR A C 1
ATOM 690 O O . THR A 1 86 ? 19.475 4.554 1.515 1.00 63.59 86 THR A O 1
ATOM 693 N N . ILE A 1 87 ? 18.593 2.587 0.847 1.00 60.81 87 ILE A N 1
ATOM 694 C CA . ILE A 1 87 ? 19.716 1.767 1.350 1.00 60.81 87 ILE A CA 1
ATOM 695 C C . ILE A 1 87 ? 20.781 1.549 0.271 1.00 60.81 87 ILE A C 1
ATOM 697 O O . ILE A 1 87 ? 21.955 1.411 0.593 1.00 60.81 87 ILE A O 1
ATOM 701 N N . ASP A 1 88 ? 20.394 1.538 -1.008 1.00 53.25 88 ASP A N 1
ATOM 702 C CA . ASP A 1 88 ? 21.317 1.406 -2.143 1.00 53.25 88 ASP A CA 1
ATOM 703 C C . ASP A 1 88 ? 20.631 1.827 -3.461 1.00 53.25 88 ASP A C 1
ATOM 705 O O . ASP A 1 88 ? 19.424 2.087 -3.456 1.00 53.25 88 ASP A O 1
ATOM 709 N N . VAL A 1 89 ? 21.369 1.851 -4.583 1.00 55.34 89 VAL A N 1
ATOM 710 C CA . VAL A 1 89 ? 21.024 2.393 -5.928 1.00 55.34 89 VAL A CA 1
ATOM 711 C C . VAL A 1 89 ? 19.697 1.895 -6.554 1.00 55.34 89 VAL A C 1
ATOM 713 O O . VAL A 1 89 ? 19.336 2.291 -7.662 1.00 55.34 89 VAL A O 1
ATOM 716 N N . ALA A 1 90 ? 18.951 1.015 -5.886 1.00 51.38 90 ALA A N 1
ATOM 717 C CA . ALA A 1 90 ? 17.675 0.485 -6.361 1.00 51.38 90 ALA A CA 1
ATOM 718 C C . ALA A 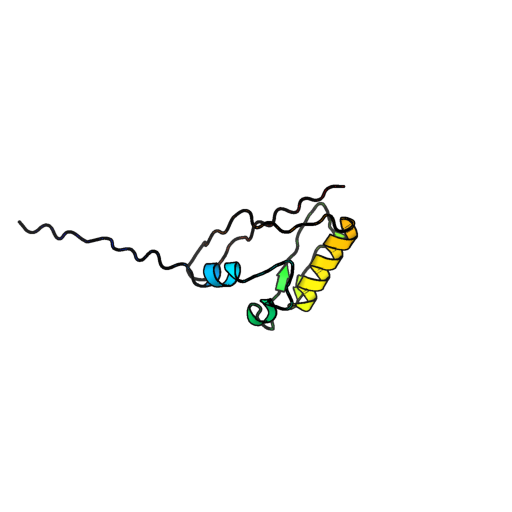1 90 ? 16.625 0.224 -5.264 1.00 51.38 90 ALA A C 1
ATOM 720 O O . ALA A 1 90 ? 15.496 -0.124 -5.603 1.00 51.38 90 ALA A O 1
ATOM 721 N N . ALA A 1 91 ? 16.935 0.394 -3.974 1.00 46.00 91 ALA A N 1
ATOM 722 C CA . ALA A 1 91 ? 16.067 -0.078 -2.891 1.00 46.00 91 ALA A CA 1
ATOM 723 C C . ALA A 1 91 ? 15.644 1.051 -1.940 1.00 46.00 91 ALA A C 1
ATOM 725 O O . ALA A 1 91 ? 16.476 1.740 -1.345 1.00 46.00 91 ALA A O 1
ATOM 726 N N . VAL A 1 92 ? 14.328 1.211 -1.784 1.00 53.47 92 VAL A N 1
ATOM 727 C CA . VAL A 1 92 ? 13.718 1.973 -0.687 1.00 53.47 92 VAL A CA 1
ATOM 728 C C . VAL A 1 92 ? 13.439 0.970 0.426 1.00 53.47 92 VAL A C 1
ATOM 730 O O . VAL A 1 92 ? 12.749 -0.016 0.185 1.00 53.47 92 VAL A O 1
ATOM 733 N N . GLU A 1 93 ? 14.010 1.191 1.612 1.00 43.19 93 GLU A N 1
ATOM 734 C CA . GLU A 1 93 ? 13.905 0.251 2.743 1.00 43.19 93 GLU A CA 1
ATOM 735 C C . GLU A 1 93 ? 12.479 0.126 3.252 1.00 43.19 93 GLU A C 1
ATOM 737 O O . GLU A 1 93 ? 11.952 -0.955 3.495 1.00 43.19 93 GLU A O 1
ATOM 742 N N . SER A 1 94 ? 11.881 1.287 3.472 1.00 46.09 94 SER A N 1
ATOM 743 C CA . SER A 1 94 ? 10.612 1.426 4.140 1.00 46.09 94 SER A CA 1
ATOM 744 C C . SER A 1 94 ? 10.024 2.762 3.728 1.00 46.09 94 SER A C 1
ATOM 746 O O . SER A 1 94 ? 10.683 3.801 3.759 1.00 46.09 94 SER A O 1
ATOM 748 N N . VAL A 1 95 ? 8.765 2.726 3.307 1.00 52.31 95 VAL A N 1
ATOM 749 C CA . VAL A 1 95 ? 7.900 3.888 3.450 1.00 52.31 95 VAL A CA 1
ATOM 750 C C . VAL A 1 95 ? 7.235 3.686 4.797 1.00 52.31 95 VAL A C 1
ATOM 752 O O . VAL A 1 95 ? 6.352 2.837 4.937 1.00 52.31 95 VAL A O 1
ATOM 755 N N . ASN A 1 96 ? 7.712 4.408 5.809 1.00 46.56 96 ASN A N 1
ATOM 756 C CA . ASN A 1 96 ? 7.040 4.427 7.097 1.00 46.56 96 ASN A CA 1
ATOM 757 C C . ASN A 1 96 ? 5.746 5.211 6.917 1.00 46.56 96 ASN A C 1
ATOM 759 O O . ASN A 1 96 ? 5.740 6.439 6.849 1.00 46.56 96 ASN A O 1
ATOM 763 N N . ILE A 1 97 ? 4.656 4.467 6.770 1.00 53.31 97 ILE A N 1
ATOM 764 C CA . ILE A 1 97 ? 3.315 5.023 6.768 1.00 53.31 97 ILE A CA 1
ATOM 765 C C . ILE A 1 97 ? 2.832 4.987 8.207 1.00 53.31 97 ILE A C 1
ATOM 767 O O . ILE A 1 97 ? 2.612 3.911 8.774 1.00 53.31 97 ILE A O 1
ATOM 771 N N . LEU A 1 98 ? 2.668 6.164 8.807 1.00 48.94 98 LEU A N 1
ATOM 772 C CA . LEU A 1 98 ? 2.057 6.246 10.120 1.00 48.94 98 LEU A CA 1
ATOM 773 C C . LEU A 1 98 ? 0.558 5.984 9.969 1.00 48.94 98 LEU A C 1
ATOM 775 O O . LEU A 1 98 ? -0.189 6.800 9.438 1.00 48.94 98 LEU A O 1
ATOM 779 N N . PHE A 1 99 ? 0.111 4.829 10.447 1.00 53.62 99 PHE A N 1
ATOM 780 C CA . PHE A 1 99 ? -1.310 4.525 10.526 1.00 53.62 99 PHE A CA 1
ATOM 781 C C . PHE A 1 99 ? -1.864 5.103 11.827 1.00 53.62 99 PHE A C 1
ATOM 783 O O . PHE A 1 99 ? -1.731 4.494 12.893 1.00 53.62 99 PHE A O 1
ATOM 790 N N . ASN A 1 100 ? -2.486 6.279 11.758 1.00 49.41 100 ASN A N 1
ATOM 791 C CA . ASN A 1 100 ? -3.177 6.846 12.911 1.00 49.41 100 ASN A CA 1
ATOM 792 C C . ASN A 1 100 ? -4.540 6.151 13.074 1.00 49.41 100 ASN A C 1
ATOM 794 O O . ASN A 1 100 ? -5.560 6.579 12.542 1.00 49.41 100 ASN A O 1
ATOM 798 N N . LEU A 1 101 ? -4.534 4.999 13.746 1.00 50.16 101 LEU A N 1
ATOM 799 C CA . LEU A 1 101 ? -5.740 4.244 14.075 1.00 50.16 101 LEU A CA 1
ATOM 800 C C . LEU A 1 101 ? -6.372 4.865 15.324 1.00 50.16 101 LEU A C 1
ATOM 802 O O . LEU A 1 101 ? -6.095 4.426 16.441 1.00 50.16 101 LEU A O 1
ATOM 806 N N . GLN A 1 102 ? -7.194 5.899 15.151 1.00 45.12 102 GLN A N 1
ATOM 807 C CA . GLN A 1 102 ? -8.065 6.349 16.236 1.00 45.12 102 GLN A CA 1
ATOM 808 C C . GLN A 1 102 ? -9.205 5.332 16.364 1.00 45.12 102 GLN A C 1
ATOM 810 O O . GLN A 1 102 ? -10.053 5.243 15.475 1.00 45.12 102 GLN A O 1
ATOM 815 N N . GLN A 1 103 ? -9.146 4.503 17.411 1.00 48.06 103 GLN A N 1
ATOM 816 C CA . GLN A 1 103 ? -10.254 3.642 17.842 1.00 48.06 103 GLN A CA 1
ATOM 817 C C . GLN A 1 103 ? -11.193 4.422 18.755 1.00 48.06 103 GLN A C 1
ATOM 819 O O . GLN A 1 103 ? -10.669 5.194 19.592 1.00 48.06 103 GLN A O 1
#